Protein AF-A0A1C5WGD3-F1 (afdb_monomer_lite)

Secondary structure (DSSP, 8-state):
-----------TTSTTHHHHHHHTTSB-TTS-B-HHHHHHHHHHHHHHHHHHHHHH-S-HHHHHHHHHHHHHHHHTT-HHHHHHHHHHHHHHTT-PPPHHHHGGGG-HHHHHHHHHHHHHHHHHHHHHHHHHHHHHHHHHHHHHT--

Foldseek 3Di:
DPPPCPPPPDALQDPCLQVVCVVVVQAPPVRDGPLVSLLVVLLVVLVVLLVLLVVQDVDLVVSVVLLVVLVVCLVVLVLVVLLVSLCVSCVVSPHHDDPSSRNCVNPVNSSSSNSNSSSVNNVVVSVVVVVVVVVVVVVVVVVVVVD

Structure (mmCIF, N/CA/C/O backbone):
data_AF-A0A1C5WGD3-F1
#
_entry.id   AF-A0A1C5WGD3-F1
#
loop_
_atom_site.group_PDB
_atom_site.id
_atom_site.type_symbol
_atom_site.label_atom_id
_atom_site.label_alt_id
_atom_site.label_comp_id
_atom_site.label_asym_id
_atom_site.label_entity_id
_atom_site.label_seq_id
_atom_site.pdbx_PDB_ins_code
_atom_site.Cartn_x
_atom_site.Cartn_y
_atom_site.Cartn_z
_atom_site.occupancy
_atom_site.B_iso_or_equiv
_atom_site.auth_seq_id
_atom_site.auth_comp_id
_atom_site.auth_asym_id
_atom_site.auth_atom_id
_atom_site.pdbx_PDB_model_num
ATOM 1 N N . MET A 1 1 ? 31.459 -30.226 -11.247 1.00 39.16 1 MET A N 1
ATOM 2 C CA . MET A 1 1 ? 31.176 -29.522 -9.980 1.00 39.16 1 MET A CA 1
ATOM 3 C C . MET A 1 1 ? 29.736 -29.056 -10.015 1.00 39.16 1 MET A C 1
ATOM 5 O O . MET A 1 1 ? 29.425 -28.107 -10.725 1.00 39.16 1 MET A O 1
ATOM 9 N N . SER A 1 2 ? 28.852 -29.776 -9.332 1.00 46.22 2 SER A N 1
ATOM 10 C CA . SER A 1 2 ? 27.455 -29.382 -9.173 1.00 46.22 2 SER A CA 1
ATOM 11 C C . SER A 1 2 ? 27.434 -28.123 -8.316 1.00 46.22 2 SER A C 1
ATOM 13 O O . SER A 1 2 ? 27.786 -28.179 -7.139 1.00 46.22 2 SER A O 1
ATOM 15 N N . LYS A 1 3 ? 27.114 -26.969 -8.910 1.00 51.53 3 LYS A N 1
ATOM 16 C CA . LYS A 1 3 ? 26.824 -25.771 -8.123 1.00 51.53 3 LYS A CA 1
ATOM 17 C C . LYS A 1 3 ? 25.622 -26.135 -7.261 1.00 51.53 3 LYS A C 1
ATOM 19 O O . LYS A 1 3 ? 24.552 -26.392 -7.804 1.00 51.53 3 LYS A O 1
ATOM 24 N N . ASN A 1 4 ? 25.826 -26.221 -5.949 1.00 48.31 4 ASN A N 1
ATOM 25 C CA . ASN A 1 4 ? 24.736 -26.195 -4.988 1.00 48.31 4 ASN A CA 1
ATOM 26 C C . ASN A 1 4 ? 23.995 -24.875 -5.218 1.00 48.31 4 ASN A C 1
ATOM 28 O O . ASN A 1 4 ? 24.378 -23.836 -4.684 1.00 48.31 4 ASN A O 1
ATOM 32 N N . LEU A 1 5 ? 22.979 -24.909 -6.083 1.00 50.72 5 LEU A N 1
ATOM 33 C CA . LEU A 1 5 ? 21.924 -23.915 -6.122 1.00 50.72 5 LEU A CA 1
ATOM 34 C C . LEU A 1 5 ? 21.136 -24.112 -4.831 1.00 50.72 5 LEU A C 1
ATOM 36 O O . LEU A 1 5 ? 20.068 -24.716 -4.823 1.00 50.72 5 LEU A O 1
ATOM 40 N N . TYR A 1 6 ? 21.675 -23.609 -3.722 1.00 55.62 6 TYR A N 1
ATOM 41 C CA . TYR A 1 6 ? 20.794 -23.042 -2.721 1.00 55.62 6 TYR A CA 1
ATOM 42 C C . TYR A 1 6 ? 19.973 -22.019 -3.501 1.00 55.62 6 TYR A C 1
ATOM 44 O O . TYR A 1 6 ? 20.523 -21.021 -3.965 1.00 55.62 6 TYR A O 1
ATOM 52 N N . LEU A 1 7 ? 18.723 -22.369 -3.812 1.00 59.22 7 LEU A N 1
ATOM 53 C CA . LEU A 1 7 ? 17.757 -21.474 -4.426 1.00 59.22 7 LEU A CA 1
ATOM 54 C C . LEU A 1 7 ? 17.802 -20.189 -3.602 1.00 59.22 7 LEU A C 1
ATOM 56 O O . LEU A 1 7 ? 17.346 -20.179 -2.462 1.00 59.22 7 LEU A O 1
ATOM 60 N N . CYS A 1 8 ? 18.444 -19.150 -4.139 1.00 63.25 8 CYS A N 1
ATOM 61 C CA . CYS A 1 8 ? 18.396 -17.823 -3.555 1.00 63.25 8 CYS A CA 1
ATOM 62 C C . CYS A 1 8 ? 16.913 -17.489 -3.496 1.00 63.25 8 CYS A C 1
ATOM 64 O O . CYS A 1 8 ? 16.265 -17.461 -4.547 1.00 63.25 8 CYS A O 1
ATOM 66 N N . VAL A 1 9 ? 16.364 -17.372 -2.283 1.00 71.69 9 VAL A N 1
ATOM 67 C CA . VAL A 1 9 ? 14.973 -16.959 -2.114 1.00 71.69 9 VAL A CA 1
ATOM 68 C C . VAL A 1 9 ? 14.872 -15.613 -2.825 1.00 71.69 9 VAL A C 1
ATOM 70 O O . VAL A 1 9 ? 15.658 -14.724 -2.493 1.00 71.69 9 VAL A O 1
ATOM 73 N N . PRO A 1 10 ? 14.023 -15.494 -3.858 1.00 78.44 10 PRO A N 1
ATOM 74 C CA . PRO A 1 10 ? 13.923 -14.261 -4.615 1.00 78.44 10 PRO A CA 1
ATOM 75 C C . PRO A 1 10 ? 13.584 -13.103 -3.675 1.00 78.44 10 PRO A C 1
ATOM 77 O O . PRO A 1 10 ? 12.679 -13.227 -2.849 1.00 78.44 10 PRO A O 1
ATOM 80 N N . ASP A 1 11 ? 14.319 -12.008 -3.805 1.00 88.38 11 ASP A N 1
ATOM 81 C CA . ASP A 1 11 ? 14.235 -10.829 -2.943 1.00 88.38 11 ASP A CA 1
ATOM 82 C C . ASP A 1 11 ? 13.912 -9.602 -3.810 1.00 88.38 11 ASP A C 1
ATOM 84 O O . ASP A 1 11 ? 14.419 -9.502 -4.927 1.00 88.38 11 ASP A O 1
ATOM 88 N N . PRO A 1 12 ? 13.072 -8.658 -3.353 1.00 91.62 12 PRO A N 1
ATOM 89 C CA . PRO A 1 12 ? 12.677 -7.498 -4.143 1.00 91.62 12 PRO A CA 1
ATOM 90 C C . PRO A 1 12 ? 13.854 -6.633 -4.596 1.00 91.62 12 PRO A C 1
ATOM 92 O O . PRO A 1 12 ? 13.717 -5.913 -5.579 1.00 91.62 12 PRO A O 1
ATOM 95 N N . PHE A 1 13 ? 15.021 -6.702 -3.964 1.00 91.31 13 PHE A N 1
ATOM 96 C CA . PHE A 1 13 ? 16.200 -5.945 -4.381 1.00 91.31 13 PHE A CA 1
ATOM 97 C C . PHE A 1 13 ? 17.096 -6.718 -5.361 1.00 91.31 13 PHE A C 1
ATOM 99 O O . PHE A 1 13 ? 18.148 -6.217 -5.767 1.00 91.31 13 PHE A O 1
ATOM 106 N N . ASP A 1 14 ? 16.689 -7.919 -5.780 1.00 91.12 14 ASP A N 1
ATOM 107 C CA . ASP A 1 14 ? 17.382 -8.690 -6.800 1.00 91.12 14 ASP A CA 1
ATOM 108 C C . ASP A 1 14 ? 17.052 -8.229 -8.235 1.00 91.12 14 ASP A C 1
ATOM 110 O O . ASP A 1 14 ? 16.089 -7.514 -8.521 1.00 91.12 14 ASP A O 1
ATOM 114 N N . SER A 1 15 ? 17.877 -8.665 -9.193 1.00 88.75 15 SER A N 1
ATOM 115 C CA . SER A 1 15 ? 17.712 -8.317 -10.615 1.00 88.75 15 SER A CA 1
ATOM 116 C C . SER A 1 15 ? 16.437 -8.881 -11.268 1.00 88.75 15 SER A C 1
ATOM 118 O O . SER A 1 15 ? 16.140 -8.552 -12.415 1.00 88.75 15 SER A O 1
ATOM 120 N N . SER A 1 16 ? 15.692 -9.754 -10.583 1.00 90.38 16 SER A N 1
ATOM 121 C CA . SER A 1 16 ? 14.476 -10.384 -11.104 1.00 90.38 16 SER A CA 1
ATOM 122 C C . SER A 1 16 ? 13.220 -9.528 -10.916 1.00 90.38 16 SER A C 1
ATOM 124 O O . SER A 1 16 ? 12.227 -9.776 -11.608 1.00 90.38 16 SER A O 1
ATOM 126 N N . THR A 1 17 ? 13.258 -8.509 -10.051 1.00 94.12 17 THR A N 1
ATOM 127 C CA . THR A 1 17 ? 12.100 -7.668 -9.706 1.00 94.12 17 THR A CA 1
ATOM 128 C C . THR A 1 17 ? 11.443 -7.015 -10.910 1.00 94.12 17 THR A C 1
ATOM 130 O O . THR A 1 17 ? 10.234 -7.156 -11.083 1.00 94.12 17 THR A O 1
ATOM 133 N N . GLY A 1 18 ? 12.217 -6.381 -11.796 1.00 94.38 18 GLY A N 1
ATOM 134 C CA . GLY A 1 18 ? 11.665 -5.741 -12.996 1.00 94.38 18 GLY A CA 1
ATOM 135 C C . GLY A 1 18 ? 10.860 -6.725 -13.851 1.00 94.38 18 GLY A C 1
ATOM 136 O O . GLY A 1 18 ? 9.692 -6.490 -14.148 1.00 94.38 18 GLY A O 1
ATOM 137 N N . ALA A 1 19 ? 11.434 -7.898 -14.133 1.00 94.44 19 ALA A N 1
ATOM 138 C CA . ALA A 1 19 ? 10.769 -8.935 -14.920 1.00 94.44 19 ALA A CA 1
ATOM 139 C C . ALA A 1 19 ? 9.530 -9.521 -14.215 1.00 94.44 19 ALA A C 1
ATOM 141 O O . ALA A 1 19 ? 8.596 -9.979 -14.872 1.00 94.44 19 ALA A O 1
ATOM 142 N N . ARG A 1 20 ? 9.512 -9.557 -12.877 1.00 95.31 20 ARG A N 1
ATOM 143 C CA . ARG A 1 20 ? 8.339 -9.988 -12.100 1.00 95.31 20 ARG A CA 1
ATOM 144 C C . ARG A 1 20 ? 7.212 -8.968 -12.189 1.00 95.31 20 ARG A C 1
ATOM 146 O O . ARG A 1 20 ? 6.090 -9.362 -12.494 1.00 95.31 20 ARG A O 1
ATOM 153 N N . LEU A 1 21 ? 7.518 -7.691 -11.980 1.00 97.06 21 LEU A N 1
ATOM 154 C CA . LEU A 1 21 ? 6.537 -6.613 -12.061 1.00 97.06 21 LEU A CA 1
ATOM 155 C C . LEU A 1 21 ? 5.999 -6.434 -13.490 1.00 97.06 21 LEU A C 1
ATOM 157 O O . LEU A 1 21 ? 4.811 -6.163 -13.654 1.00 97.06 21 LEU A O 1
ATOM 161 N N . GLU A 1 22 ? 6.820 -6.669 -14.519 1.00 97.12 22 GLU A N 1
ATOM 162 C CA . GLU A 1 22 ? 6.369 -6.715 -15.919 1.00 97.12 22 GLU A CA 1
ATOM 163 C C . GLU A 1 22 ? 5.377 -7.866 -16.155 1.00 97.12 22 GLU A C 1
ATOM 165 O O . GLU A 1 22 ? 4.301 -7.654 -16.710 1.00 97.12 22 GLU A O 1
ATOM 170 N N . ARG A 1 23 ? 5.666 -9.080 -15.658 1.00 96.31 23 ARG A N 1
ATOM 171 C CA . ARG A 1 23 ? 4.733 -10.224 -15.757 1.00 96.31 23 ARG A CA 1
ATOM 172 C C . ARG A 1 23 ? 3.418 -10.004 -15.008 1.00 96.31 23 ARG A C 1
ATOM 174 O O . ARG A 1 23 ? 2.403 -10.568 -15.405 1.00 96.31 23 ARG A O 1
ATOM 181 N N . MET A 1 24 ? 3.431 -9.211 -13.938 1.00 95.94 24 MET A N 1
ATOM 182 C CA . MET A 1 24 ? 2.220 -8.787 -13.225 1.00 95.94 24 MET A CA 1
ATOM 183 C C . MET A 1 24 ? 1.461 -7.668 -13.958 1.00 95.94 24 MET A C 1
ATOM 185 O O . MET A 1 24 ? 0.354 -7.321 -13.559 1.00 95.94 24 MET A O 1
ATOM 189 N N . GLY A 1 25 ? 2.047 -7.079 -15.004 1.00 97.25 25 GLY A N 1
ATOM 190 C CA . GLY A 1 25 ? 1.494 -5.933 -15.723 1.00 97.25 25 GLY A CA 1
ATOM 191 C C . GLY A 1 25 ? 1.625 -4.600 -14.982 1.00 97.25 25 GLY A C 1
ATOM 192 O O . GLY A 1 25 ? 1.086 -3.603 -15.463 1.00 97.25 25 GLY A O 1
ATOM 193 N N . ILE A 1 26 ? 2.326 -4.573 -13.839 1.00 97.69 26 ILE A N 1
ATOM 194 C CA . ILE A 1 26 ? 2.613 -3.364 -13.047 1.00 97.69 26 ILE A CA 1
ATOM 195 C C . ILE A 1 26 ? 3.615 -2.481 -13.788 1.00 97.69 26 ILE A C 1
ATOM 197 O O . ILE A 1 26 ? 3.457 -1.262 -13.808 1.00 97.69 26 ILE A O 1
ATOM 201 N N . LEU A 1 27 ? 4.621 -3.094 -14.413 1.00 98.00 27 LEU A N 1
ATOM 202 C CA . LEU A 1 27 ? 5.524 -2.414 -15.336 1.00 98.00 27 LEU A CA 1
ATOM 203 C C . LEU A 1 27 ? 5.161 -2.749 -16.778 1.00 98.00 27 LEU A C 1
ATOM 205 O O . LEU A 1 27 ? 4.716 -3.854 -17.095 1.00 98.00 27 LEU A O 1
ATOM 209 N N . ARG A 1 28 ? 5.367 -1.775 -17.655 1.00 97.56 28 ARG A N 1
ATOM 210 C CA . ARG A 1 28 ? 5.379 -1.958 -19.103 1.00 97.56 28 ARG A CA 1
ATOM 211 C C . ARG A 1 28 ? 6.756 -2.480 -19.549 1.00 97.56 28 ARG A C 1
ATOM 213 O O . ARG A 1 28 ? 7.722 -2.346 -18.798 1.00 97.56 28 ARG A O 1
ATOM 220 N N . PRO A 1 29 ? 6.882 -3.029 -20.773 1.00 95.44 29 PRO A N 1
ATOM 221 C CA . PRO A 1 29 ? 8.167 -3.518 -21.291 1.00 95.44 29 PRO A CA 1
ATOM 222 C C . PRO A 1 29 ? 9.271 -2.452 -21.401 1.00 95.44 29 PRO A C 1
ATOM 224 O O . PRO A 1 29 ? 10.445 -2.788 -21.518 1.00 95.44 29 PRO A O 1
ATOM 227 N N . ASP A 1 30 ? 8.907 -1.167 -21.400 1.00 94.44 30 ASP A N 1
ATOM 228 C CA . ASP A 1 30 ? 9.840 -0.034 -21.374 1.00 94.44 30 ASP A CA 1
ATOM 229 C C . ASP A 1 30 ? 10.329 0.319 -19.953 1.00 94.44 30 ASP A C 1
ATOM 231 O O . ASP A 1 30 ? 11.186 1.186 -19.800 1.00 94.44 30 ASP A O 1
ATOM 235 N N . GLY A 1 31 ? 9.830 -0.374 -18.923 1.00 92.56 31 GLY A N 1
ATOM 236 C CA . GLY A 1 31 ? 10.158 -0.147 -17.517 1.00 92.56 31 GLY A CA 1
ATOM 237 C C . GLY A 1 31 ? 9.288 0.905 -16.825 1.00 92.56 31 GLY A C 1
ATOM 238 O O . GLY A 1 31 ? 9.438 1.100 -15.619 1.00 92.56 31 GLY A O 1
ATOM 239 N N . GLU A 1 32 ? 8.365 1.553 -17.541 1.00 97.50 32 GLU A N 1
ATOM 240 C CA . GLU A 1 32 ? 7.453 2.539 -16.962 1.00 97.50 32 GLU A CA 1
ATOM 241 C C . GLU A 1 32 ? 6.304 1.874 -16.200 1.00 97.50 32 GLU A C 1
ATOM 243 O O . GLU A 1 32 ? 5.842 0.777 -16.531 1.00 97.50 32 GLU A O 1
ATOM 248 N N . VAL A 1 33 ? 5.791 2.563 -15.178 1.00 98.12 33 VAL A N 1
ATOM 249 C CA . VAL A 1 33 ? 4.661 2.056 -14.392 1.00 98.12 33 VAL A CA 1
ATOM 250 C C . VAL A 1 33 ? 3.377 2.118 -15.217 1.00 98.12 33 VAL A C 1
ATOM 252 O O . VAL A 1 33 ? 3.001 3.152 -15.772 1.00 98.12 33 VAL A O 1
ATOM 255 N N . ASN A 1 34 ? 2.649 1.008 -15.261 1.00 98.25 34 ASN A N 1
ATOM 256 C CA . ASN A 1 34 ? 1.329 0.942 -15.862 1.00 98.25 34 ASN A CA 1
ATOM 257 C C . ASN A 1 34 ? 0.277 1.525 -14.905 1.00 98.25 34 ASN A C 1
ATOM 259 O O . ASN A 1 34 ? -0.270 0.819 -14.059 1.00 98.25 34 ASN A O 1
ATOM 263 N N . VAL A 1 35 ? -0.004 2.824 -15.043 1.00 97.69 35 VAL A N 1
ATOM 264 C CA . VAL A 1 35 ? -0.886 3.594 -14.142 1.00 97.69 35 VAL A CA 1
ATOM 265 C C . VAL A 1 35 ? -2.279 2.975 -13.987 1.00 97.69 35 VAL A C 1
ATOM 267 O O . VAL A 1 35 ? -2.817 2.940 -12.884 1.00 97.69 35 VAL A O 1
ATOM 270 N N . GLU A 1 36 ? -2.846 2.418 -15.053 1.00 97.75 36 GLU A N 1
ATOM 271 C CA . GLU A 1 36 ? -4.191 1.831 -15.017 1.00 97.75 36 GLU A CA 1
ATOM 272 C C . GLU A 1 36 ? -4.234 0.515 -14.241 1.00 97.75 36 GLU A C 1
ATOM 274 O O . GLU A 1 36 ? -5.164 0.283 -13.466 1.00 97.75 36 GLU A O 1
ATOM 279 N N . VAL A 1 37 ? -3.194 -0.311 -14.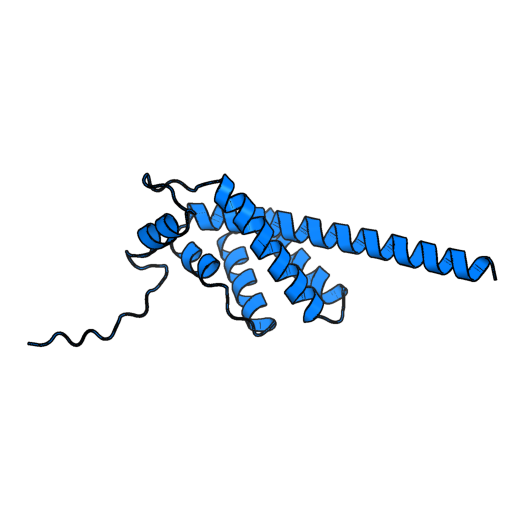376 1.00 97.88 37 VAL A N 1
ATOM 280 C CA . VAL A 1 37 ? -3.033 -1.501 -13.532 1.00 97.88 37 VAL A CA 1
ATOM 281 C C . VAL A 1 37 ? -2.760 -1.084 -12.092 1.00 97.88 37 VAL A C 1
ATOM 283 O O . VAL A 1 37 ? -3.383 -1.631 -11.189 1.00 97.88 37 VAL A O 1
ATOM 286 N N . MET A 1 38 ? -1.911 -0.076 -11.868 1.00 98.31 38 MET A N 1
ATOM 287 C CA . MET A 1 38 ? -1.626 0.445 -10.529 1.00 98.31 38 MET A CA 1
ATOM 288 C C . MET A 1 38 ? -2.890 0.964 -9.835 1.00 98.31 38 MET A C 1
ATOM 290 O O . MET A 1 38 ? -3.097 0.699 -8.655 1.00 98.31 38 MET A O 1
ATOM 294 N N . ARG A 1 39 ? -3.785 1.640 -10.563 1.00 98.31 39 ARG A N 1
ATOM 295 C CA . ARG A 1 39 ? -5.072 2.102 -10.032 1.00 98.31 39 ARG A CA 1
ATOM 296 C C . ARG A 1 39 ? -5.933 0.933 -9.559 1.00 98.31 39 ARG A C 1
ATOM 298 O O . ARG A 1 39 ? -6.423 0.962 -8.436 1.00 98.31 39 ARG A O 1
ATOM 305 N N . ALA A 1 40 ? -6.104 -0.100 -10.385 1.00 98.31 40 ALA A N 1
ATOM 306 C CA . ALA A 1 40 ? -6.856 -1.293 -9.991 1.00 98.31 40 ALA A CA 1
ATOM 307 C C . ALA A 1 40 ? -6.198 -2.010 -8.799 1.00 98.31 40 ALA A C 1
ATOM 309 O O . ALA A 1 40 ? -6.879 -2.431 -7.868 1.00 98.31 40 ALA A O 1
ATOM 310 N N . PHE A 1 41 ? -4.869 -2.090 -8.807 1.00 98.12 41 PHE A N 1
ATOM 311 C CA . PHE A 1 41 ? -4.065 -2.687 -7.750 1.00 98.12 41 PHE A CA 1
ATOM 312 C C . PHE A 1 41 ? -4.263 -1.972 -6.404 1.00 98.12 41 PHE A C 1
ATOM 314 O O . PHE A 1 41 ? -4.558 -2.620 -5.402 1.00 98.12 41 PHE A O 1
ATOM 321 N N . VAL A 1 42 ? -4.208 -0.637 -6.394 1.00 98.62 42 VAL A N 1
ATOM 322 C CA . VAL A 1 42 ? -4.516 0.208 -5.230 1.00 98.62 42 VAL A CA 1
ATOM 323 C C . VAL A 1 42 ? -5.929 -0.046 -4.706 1.00 98.62 42 VAL A C 1
ATOM 325 O O . VAL A 1 42 ? -6.110 -0.212 -3.504 1.00 98.62 42 VAL A O 1
ATOM 328 N N . GLN A 1 43 ? -6.929 -0.107 -5.589 1.00 98.50 43 GLN A N 1
ATOM 329 C CA . GLN A 1 43 ? -8.322 -0.317 -5.185 1.00 98.50 43 GLN A CA 1
ATOM 330 C C . GLN A 1 43 ? -8.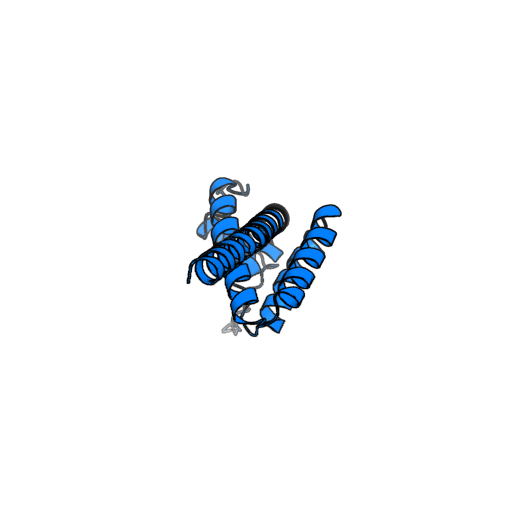519 -1.678 -4.506 1.00 98.50 43 GLN A C 1
ATOM 332 O O . GLN A 1 43 ? -9.151 -1.750 -3.454 1.00 98.50 43 GLN A O 1
ATOM 337 N N . ILE A 1 44 ? -7.947 -2.740 -5.085 1.00 98.38 44 ILE A N 1
ATOM 338 C CA . ILE A 1 44 ? -8.043 -4.105 -4.556 1.00 98.38 44 ILE A CA 1
ATOM 339 C C . ILE A 1 44 ? -7.340 -4.203 -3.201 1.00 98.38 44 ILE A C 1
ATOM 341 O O . ILE A 1 44 ? -7.953 -4.615 -2.221 1.00 98.38 44 ILE A O 1
ATOM 345 N N . PHE A 1 45 ? -6.065 -3.818 -3.128 1.00 98.44 45 PHE A N 1
ATOM 346 C CA . PHE A 1 45 ? -5.281 -4.009 -1.909 1.00 98.44 45 PHE A CA 1
ATOM 347 C C . PHE A 1 45 ? -5.637 -3.018 -0.802 1.00 98.44 45 PHE A C 1
ATOM 349 O O . PHE A 1 45 ? -5.613 -3.404 0.360 1.00 98.44 45 PHE A O 1
ATOM 356 N N . GLY A 1 46 ? -6.017 -1.783 -1.140 1.00 98.31 46 GLY A N 1
ATOM 357 C CA . GLY A 1 46 ? -6.535 -0.822 -0.164 1.00 98.31 46 GLY A CA 1
ATOM 358 C C . GLY A 1 46 ? -7.853 -1.284 0.458 1.00 98.31 46 GLY A C 1
ATOM 359 O O . GLY A 1 46 ? -8.013 -1.191 1.669 1.00 98.31 46 GLY A O 1
ATOM 360 N N . GLY A 1 47 ? -8.764 -1.843 -0.351 1.00 97.94 47 GLY A N 1
ATOM 361 C CA . GLY A 1 47 ? -10.019 -2.425 0.136 1.00 97.94 47 GLY A CA 1
ATOM 362 C C . GLY A 1 47 ? -9.795 -3.631 1.045 1.00 97.94 47 GLY A C 1
ATOM 363 O O . GLY A 1 47 ? -10.241 -3.620 2.184 1.00 97.94 47 GLY A O 1
ATOM 364 N N . LEU A 1 48 ? -9.030 -4.622 0.573 1.00 98.19 48 LEU A N 1
ATOM 365 C CA . LEU A 1 48 ? -8.717 -5.818 1.365 1.00 98.19 48 LEU A CA 1
ATOM 366 C C . LEU A 1 48 ? -8.029 -5.470 2.688 1.00 98.19 48 LEU A C 1
ATOM 368 O O . LEU A 1 48 ? -8.365 -6.030 3.721 1.00 98.19 48 LEU A O 1
ATOM 372 N N . PHE A 1 49 ? -7.076 -4.537 2.665 1.00 98.44 49 PHE A N 1
ATOM 373 C CA . PHE A 1 49 ? 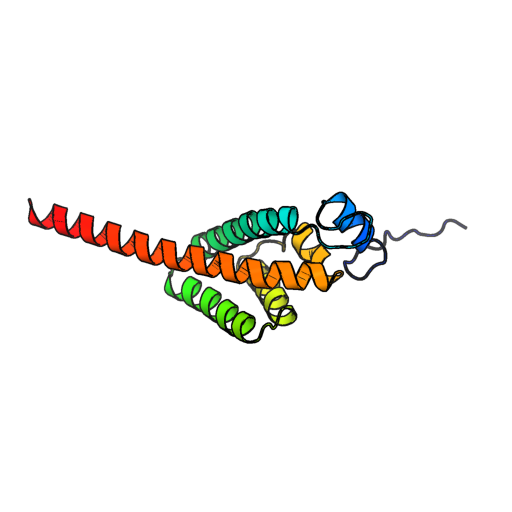-6.395 -4.105 3.878 1.00 98.44 49 PHE A CA 1
ATOM 374 C C . PHE A 1 49 ? -7.342 -3.413 4.861 1.00 98.44 49 PHE A C 1
ATOM 376 O O . PHE A 1 49 ? -7.259 -3.661 6.059 1.00 98.44 49 PHE A O 1
ATOM 383 N N . PHE A 1 50 ? -8.240 -2.557 4.373 1.00 97.69 50 PHE A N 1
ATOM 384 C CA . PHE A 1 50 ? -9.227 -1.899 5.224 1.00 97.69 50 PHE A CA 1
ATOM 385 C C . PHE A 1 50 ? -10.179 -2.907 5.876 1.00 97.69 50 PHE A C 1
ATOM 387 O O . PHE A 1 50 ? -10.360 -2.861 7.090 1.00 97.69 50 PHE A O 1
ATOM 394 N N . ASP A 1 51 ? -10.717 -3.846 5.095 1.00 96.69 51 ASP A N 1
ATOM 395 C CA . ASP A 1 51 ? -11.574 -4.914 5.616 1.00 96.69 51 ASP A CA 1
ATOM 396 C C . ASP A 1 51 ? -10.821 -5.748 6.666 1.00 96.69 51 ASP A C 1
ATOM 398 O O . ASP A 1 51 ? -11.344 -6.003 7.748 1.00 96.69 51 ASP A O 1
ATOM 402 N N . ASP A 1 52 ? -9.550 -6.080 6.410 1.00 97.38 52 ASP A N 1
ATOM 403 C CA . ASP A 1 52 ? -8.704 -6.810 7.356 1.00 97.38 52 ASP A CA 1
ATOM 404 C C . ASP A 1 52 ? -8.480 -6.047 8.675 1.00 97.38 52 ASP A C 1
ATOM 406 O O . ASP A 1 52 ? -8.444 -6.667 9.741 1.00 97.38 52 ASP A O 1
ATOM 410 N N . LEU A 1 53 ? -8.331 -4.716 8.624 1.00 96.94 53 LEU A N 1
ATOM 411 C CA . LEU A 1 53 ? -8.247 -3.878 9.823 1.00 96.94 53 LEU A CA 1
ATOM 412 C C . LEU A 1 53 ? -9.566 -3.896 10.600 1.00 96.94 53 LEU A C 1
ATOM 414 O O . LEU A 1 53 ? -9.538 -4.045 11.819 1.00 96.94 53 LEU A O 1
ATOM 418 N N . CYS A 1 54 ? -10.702 -3.756 9.917 1.00 94.81 54 CYS A N 1
ATOM 419 C CA . CYS A 1 54 ? -12.022 -3.785 10.547 1.00 94.81 54 CYS A CA 1
ATOM 420 C C . CYS A 1 54 ? -12.358 -5.155 11.155 1.00 94.81 54 CYS A C 1
ATOM 422 O O . CYS A 1 54 ? -12.954 -5.214 12.226 1.00 94.81 54 CYS A O 1
ATOM 424 N N . ASP A 1 55 ? -11.956 -6.248 10.507 1.00 95.06 55 ASP A N 1
ATOM 425 C CA . ASP A 1 55 ? -12.148 -7.605 11.023 1.00 95.06 55 ASP A CA 1
ATOM 426 C C . ASP A 1 55 ? -11.271 -7.880 12.255 1.00 95.06 55 ASP A C 1
ATOM 428 O O . ASP A 1 55 ? -11.662 -8.628 13.156 1.00 95.06 55 ASP A O 1
ATOM 432 N N . PHE A 1 56 ? -10.065 -7.307 12.293 1.00 96.62 56 PHE A N 1
ATOM 433 C CA . PHE A 1 56 ? -9.117 -7.513 13.385 1.00 96.62 56 PHE A CA 1
ATOM 434 C C . PHE A 1 56 ? -9.414 -6.629 14.603 1.00 96.62 56 PHE A C 1
ATOM 436 O O . PHE A 1 56 ? -9.419 -7.115 15.737 1.00 96.62 56 PHE A O 1
ATOM 443 N N . TYR A 1 57 ? -9.648 -5.335 14.382 1.00 94.25 57 TYR A N 1
ATOM 444 C CA . TYR A 1 57 ? -9.905 -4.367 15.440 1.00 94.25 57 TYR A CA 1
ATOM 445 C C . TYR A 1 57 ? -11.399 -4.283 15.738 1.00 94.25 57 TYR A C 1
ATOM 447 O O . TYR A 1 57 ? -12.192 -3.818 14.928 1.00 94.25 57 TYR A O 1
ATOM 455 N N . SER A 1 58 ? -11.791 -4.679 16.950 1.00 83.00 58 SER A N 1
ATOM 456 C CA . SER A 1 58 ? -13.179 -4.526 17.407 1.00 83.00 58 SER A CA 1
ATOM 457 C C . SER A 1 58 ? -13.545 -3.075 17.758 1.00 83.00 58 SER A C 1
ATOM 459 O O . SER A 1 58 ? -14.726 -2.772 17.922 1.00 83.00 58 SER A O 1
ATOM 461 N N . ASP A 1 59 ? -12.552 -2.189 17.899 1.00 89.69 59 ASP A N 1
ATOM 462 C CA . ASP A 1 59 ? -12.730 -0.765 18.186 1.00 89.69 59 ASP A CA 1
ATOM 463 C C . ASP A 1 59 ? -12.434 0.093 16.947 1.00 89.69 59 ASP A C 1
ATOM 465 O O . ASP A 1 59 ? -11.316 0.134 16.428 1.00 89.69 59 ASP A O 1
ATOM 469 N N . GLN A 1 60 ? -13.439 0.858 16.518 1.00 87.69 60 GLN A N 1
ATOM 470 C CA . GLN A 1 60 ? -13.320 1.822 15.427 1.00 87.69 60 GLN A CA 1
ATOM 471 C C . GLN A 1 60 ? -12.274 2.914 15.714 1.00 87.69 60 GLN A C 1
ATOM 473 O O . GLN A 1 60 ? -11.705 3.494 14.783 1.00 87.69 60 GLN A O 1
ATOM 478 N N . GLY A 1 61 ? -12.007 3.207 16.991 1.00 92.38 61 GLY A N 1
ATOM 479 C CA . GLY A 1 61 ? -10.944 4.112 17.414 1.00 92.38 61 GLY A CA 1
ATOM 480 C C . GLY A 1 61 ? -9.555 3.625 17.001 1.00 92.38 61 GLY A C 1
ATOM 481 O O . GLY A 1 61 ? -8.740 4.434 16.556 1.00 92.38 61 GLY A O 1
ATOM 482 N N . GLU A 1 62 ? -9.301 2.315 17.060 1.00 95.00 62 GLU A N 1
ATOM 483 C CA . GLU A 1 62 ? -8.022 1.728 16.641 1.00 95.00 62 GLU A CA 1
ATOM 484 C C . GLU A 1 62 ? -7.850 1.789 15.121 1.00 95.00 62 GLU A C 1
ATOM 486 O O . GLU A 1 62 ? -6.811 2.247 14.643 1.00 95.00 62 GLU A O 1
ATOM 491 N N . VAL A 1 63 ? -8.896 1.449 14.357 1.00 95.50 63 VAL A N 1
ATOM 492 C CA . VAL A 1 63 ? -8.890 1.598 12.890 1.00 95.50 63 VAL A CA 1
ATOM 493 C C . VAL A 1 63 ? -8.613 3.055 12.506 1.00 95.50 63 VAL A C 1
ATOM 495 O O . VAL A 1 63 ? -7.747 3.328 11.676 1.00 95.50 63 VAL A O 1
ATOM 498 N N . SER A 1 64 ? -9.276 4.005 13.172 1.00 95.19 64 SER A N 1
ATOM 499 C CA . SER A 1 64 ? -9.089 5.443 12.931 1.00 95.19 64 SER A CA 1
ATOM 500 C C . SER A 1 64 ? -7.676 5.926 13.281 1.00 95.19 64 SER A C 1
ATOM 502 O O . SER A 1 64 ? -7.131 6.803 12.612 1.00 95.19 64 SER A O 1
ATOM 504 N N . ALA A 1 65 ? -7.053 5.364 14.320 1.00 96.94 65 ALA A N 1
ATOM 505 C CA . ALA A 1 65 ? -5.675 5.688 14.681 1.00 96.94 65 ALA A CA 1
ATOM 506 C C . ALA A 1 65 ? -4.681 5.197 13.614 1.00 96.94 65 ALA A C 1
ATOM 508 O O . ALA A 1 65 ? -3.753 5.925 13.252 1.00 96.94 65 ALA A O 1
ATOM 509 N N . VAL A 1 66 ? -4.900 3.996 13.067 1.00 97.56 66 VAL A N 1
ATOM 510 C CA . VAL A 1 66 ? -4.087 3.452 11.969 1.00 97.56 66 VAL A CA 1
ATOM 511 C C . VAL A 1 66 ? -4.232 4.310 10.709 1.00 97.56 66 VAL A C 1
ATOM 513 O O . VAL A 1 66 ? -3.222 4.701 10.118 1.00 97.56 66 VAL A O 1
ATOM 516 N N . THR A 1 67 ? -5.458 4.669 10.310 1.00 97.25 67 THR A N 1
ATOM 517 C CA . THR A 1 67 ? -5.682 5.513 9.121 1.00 97.25 67 THR A CA 1
ATOM 518 C C . THR A 1 67 ? -5.110 6.923 9.292 1.00 97.25 67 THR A C 1
ATOM 520 O O . THR A 1 67 ? -4.516 7.461 8.353 1.00 97.25 67 THR A O 1
ATOM 523 N N . ALA A 1 68 ? -5.177 7.501 10.495 1.00 97.88 68 ALA A N 1
ATOM 524 C CA . ALA A 1 68 ? -4.546 8.784 10.803 1.00 97.88 68 ALA A CA 1
ATOM 525 C C . ALA A 1 68 ? -3.012 8.735 10.670 1.00 97.88 68 ALA A C 1
ATOM 527 O O . ALA A 1 68 ? -2.419 9.649 10.092 1.00 97.88 68 ALA A O 1
ATOM 528 N N . ALA A 1 69 ? -2.368 7.658 11.134 1.00 98.50 69 ALA A N 1
ATOM 529 C CA . ALA A 1 69 ? -0.924 7.474 10.980 1.00 98.50 69 ALA A CA 1
ATOM 530 C C . ALA A 1 69 ? -0.511 7.406 9.497 1.00 98.50 69 ALA A C 1
ATOM 532 O O . ALA A 1 69 ? 0.464 8.041 9.088 1.00 98.50 69 ALA A O 1
ATOM 533 N N . PHE A 1 70 ? -1.291 6.709 8.664 1.00 98.62 70 PHE A N 1
ATOM 534 C CA . PHE A 1 70 ? -1.096 6.718 7.213 1.00 98.62 70 PHE A CA 1
ATOM 535 C C . PHE A 1 70 ? -1.254 8.117 6.609 1.00 98.62 70 PHE A C 1
ATOM 537 O O . PHE A 1 70 ? -0.412 8.539 5.811 1.00 98.62 70 PHE A O 1
ATOM 544 N N . SER A 1 71 ? -2.291 8.856 7.016 1.00 98.25 71 SER A N 1
ATOM 545 C CA . SER A 1 71 ? -2.532 10.224 6.548 1.00 98.25 71 SER A CA 1
ATOM 546 C C . SER A 1 71 ? -1.359 11.158 6.855 1.00 98.25 71 SER A C 1
ATOM 548 O O . SER A 1 71 ? -0.994 11.979 6.012 1.00 98.25 71 SER A O 1
ATOM 550 N N . GLU A 1 72 ? -0.756 11.050 8.041 1.00 98.44 72 GLU A N 1
ATOM 551 C CA . GLU A 1 72 ? 0.382 11.886 8.432 1.00 98.44 72 GLU A CA 1
ATOM 552 C C . GLU A 1 72 ? 1.612 11.631 7.548 1.00 98.44 72 GLU A C 1
ATOM 554 O O . GLU A 1 72 ? 2.274 12.574 7.101 1.00 98.44 72 GLU A O 1
ATOM 559 N N . LEU A 1 73 ? 1.904 10.362 7.251 1.00 98.56 73 LEU A N 1
ATOM 560 C CA . LEU A 1 73 ? 3.013 9.988 6.374 1.00 98.56 73 LEU A CA 1
ATOM 561 C C . LEU A 1 73 ? 2.762 10.422 4.922 1.00 98.56 73 LEU A C 1
ATOM 563 O O . LEU A 1 73 ? 3.672 10.935 4.262 1.00 98.56 73 LEU A O 1
ATOM 567 N N . ALA A 1 74 ? 1.524 10.292 4.438 1.00 98.00 74 ALA A N 1
ATOM 568 C CA . ALA A 1 74 ? 1.133 10.744 3.104 1.00 98.00 74 ALA A CA 1
ATOM 569 C C . ALA A 1 74 ? 1.232 12.266 2.944 1.00 98.00 74 ALA A C 1
ATOM 571 O O . ALA A 1 74 ? 1.732 12.735 1.919 1.00 98.00 74 ALA A O 1
ATOM 572 N N . ALA A 1 75 ? 0.877 13.047 3.971 1.00 98.00 75 ALA A N 1
ATOM 573 C CA . ALA A 1 75 ? 1.049 14.503 3.963 1.00 98.00 75 ALA A CA 1
ATOM 574 C C . ALA A 1 75 ? 2.519 14.924 3.764 1.00 98.00 75 ALA A C 1
ATOM 576 O O . ALA A 1 75 ? 2.803 15.960 3.160 1.00 98.00 75 ALA A O 1
ATOM 577 N N . ARG A 1 76 ? 3.464 14.095 4.223 1.00 97.75 76 ARG A N 1
ATOM 578 C CA . ARG A 1 76 ? 4.915 14.279 4.042 1.00 97.75 76 ARG A CA 1
ATOM 579 C C . ARG A 1 76 ? 5.456 13.617 2.769 1.00 97.75 76 ARG A C 1
ATOM 581 O O . ARG A 1 76 ? 6.639 13.760 2.475 1.00 97.75 76 ARG A O 1
ATOM 588 N N . LYS A 1 77 ? 4.604 12.908 2.018 1.00 96.69 77 LYS A N 1
ATOM 589 C CA . LYS A 1 77 ? 4.955 12.057 0.866 1.00 96.69 77 LYS A CA 1
ATOM 590 C C . LYS A 1 77 ? 6.019 11.004 1.198 1.00 96.69 77 LYS A C 1
ATOM 592 O O . LYS A 1 77 ? 6.827 10.633 0.346 1.00 96.69 77 LYS A O 1
ATOM 597 N N . ASP A 1 78 ? 6.015 10.514 2.434 1.00 97.94 78 ASP A N 1
ATOM 598 C CA . ASP A 1 78 ? 7.016 9.582 2.947 1.00 97.94 78 ASP A CA 1
ATOM 599 C C . ASP A 1 78 ? 6.677 8.134 2.560 1.00 97.94 78 ASP A C 1
ATOM 601 O O . ASP A 1 78 ? 6.225 7.322 3.367 1.00 97.94 78 ASP A O 1
ATOM 605 N N . CYS A 1 79 ? 6.852 7.818 1.275 1.00 98.06 79 CYS A N 1
ATOM 606 C CA . CYS A 1 79 ? 6.443 6.534 0.700 1.00 98.06 79 CYS A CA 1
ATOM 607 C C . CYS A 1 79 ? 7.165 5.337 1.335 1.00 98.06 79 CYS A C 1
ATOM 609 O O . CYS A 1 79 ? 6.593 4.250 1.408 1.00 98.06 79 CYS A O 1
ATOM 611 N N . GLN A 1 80 ? 8.396 5.536 1.816 1.00 97.12 80 GLN A N 1
ATOM 612 C CA . GLN A 1 80 ? 9.149 4.495 2.504 1.00 97.12 80 GLN A CA 1
ATOM 613 C C . GLN A 1 80 ? 8.508 4.166 3.853 1.00 97.12 80 GLN A C 1
ATOM 615 O O . GLN A 1 80 ? 8.246 2.995 4.127 1.00 97.12 80 GLN A O 1
ATOM 620 N N . ASN A 1 81 ? 8.206 5.174 4.676 1.00 98.38 81 ASN A N 1
ATOM 621 C CA . ASN A 1 81 ? 7.546 4.926 5.954 1.00 98.38 81 ASN A CA 1
ATOM 622 C C . ASN A 1 81 ? 6.096 4.461 5.782 1.00 98.38 81 ASN A C 1
ATOM 624 O O . ASN A 1 81 ? 5.644 3.649 6.584 1.00 98.38 81 ASN A O 1
ATOM 628 N N . ILE A 1 82 ? 5.388 4.877 4.721 1.00 98.81 82 ILE A N 1
ATOM 629 C CA . ILE A 1 82 ? 4.076 4.298 4.378 1.00 98.81 82 ILE A CA 1
ATOM 630 C C . ILE A 1 82 ? 4.217 2.795 4.138 1.00 98.81 82 ILE A C 1
ATOM 632 O O . ILE A 1 82 ? 3.500 2.013 4.751 1.00 98.81 82 ILE A O 1
ATOM 636 N N . TYR A 1 83 ? 5.163 2.370 3.300 1.00 98.62 83 TYR A N 1
ATOM 637 C CA . TYR A 1 83 ? 5.379 0.952 3.012 1.00 98.62 83 TYR A CA 1
ATOM 638 C C . TYR A 1 83 ? 5.751 0.137 4.260 1.00 98.62 83 TYR A C 1
ATOM 640 O O . TYR A 1 83 ? 5.255 -0.976 4.462 1.00 98.62 83 TYR A O 1
ATOM 648 N N . LEU A 1 84 ? 6.599 0.698 5.125 1.00 98.44 84 LEU A N 1
ATOM 649 C CA . LEU A 1 84 ? 6.943 0.073 6.401 1.00 98.44 84 LEU A CA 1
ATOM 650 C C . LEU A 1 84 ? 5.726 -0.030 7.322 1.00 98.44 84 LEU A C 1
ATOM 652 O O . LEU A 1 84 ? 5.546 -1.066 7.957 1.00 98.44 84 LEU A O 1
ATOM 656 N N . LEU A 1 85 ? 4.867 0.992 7.360 1.00 98.69 85 LEU A N 1
ATOM 657 C CA . LEU A 1 85 ? 3.633 0.948 8.135 1.00 98.69 85 LEU A CA 1
ATOM 658 C C . LEU A 1 85 ? 2.660 -0.098 7.577 1.00 98.69 85 LEU A C 1
ATOM 660 O O . LEU A 1 85 ? 2.128 -0.870 8.365 1.00 98.69 85 LEU A O 1
ATOM 664 N N . ILE A 1 86 ? 2.492 -0.211 6.252 1.00 98.62 86 ILE A N 1
ATOM 665 C CA . ILE A 1 86 ? 1.719 -1.304 5.626 1.00 98.62 86 ILE A CA 1
ATOM 666 C C . ILE A 1 86 ? 2.250 -2.658 6.110 1.00 98.62 86 ILE A C 1
ATOM 668 O O . ILE A 1 86 ? 1.488 -3.486 6.603 1.00 98.62 86 ILE A O 1
ATOM 672 N N . SER A 1 87 ? 3.566 -2.860 6.025 1.00 98.25 87 SER A N 1
ATOM 673 C CA . SER A 1 87 ? 4.221 -4.107 6.436 1.00 98.25 87 SER A CA 1
ATOM 674 C C . SER A 1 87 ? 4.001 -4.418 7.922 1.00 98.25 87 SER A C 1
ATOM 676 O O . SER A 1 87 ? 3.690 -5.552 8.276 1.00 98.25 87 SER A O 1
ATOM 678 N N . LEU A 1 88 ? 4.111 -3.405 8.787 1.00 98.56 88 LEU A N 1
ATOM 679 C CA . LEU A 1 88 ? 3.886 -3.526 10.228 1.00 98.56 88 LEU A CA 1
ATOM 680 C C . LEU A 1 88 ? 2.423 -3.842 10.564 1.00 98.56 88 LEU A C 1
ATOM 682 O O . LEU A 1 88 ? 2.159 -4.630 11.470 1.00 98.56 88 LEU A O 1
ATOM 686 N N . GLN A 1 89 ? 1.469 -3.239 9.854 1.00 98.31 89 GLN A N 1
ATOM 687 C CA . GLN A 1 89 ? 0.050 -3.516 10.067 1.00 98.31 89 GLN A CA 1
ATOM 688 C C . GLN A 1 89 ? -0.304 -4.941 9.637 1.00 98.31 89 GLN A C 1
ATOM 690 O O . GLN A 1 89 ? -0.978 -5.635 10.391 1.00 98.31 89 GLN A O 1
ATOM 695 N N . TYR A 1 90 ? 0.225 -5.423 8.505 1.00 98.38 90 TYR A N 1
ATOM 696 C CA . TYR A 1 90 ? 0.075 -6.828 8.107 1.00 98.38 90 TYR A CA 1
ATOM 697 C C . TYR A 1 90 ? 0.630 -7.799 9.167 1.00 98.38 90 TYR A C 1
ATOM 699 O O . TYR A 1 90 ? -0.051 -8.758 9.536 1.00 98.38 90 TYR A O 1
ATOM 707 N N . ASP A 1 91 ? 1.808 -7.516 9.731 1.00 98.06 91 ASP A N 1
ATOM 708 C CA . ASP A 1 91 ? 2.365 -8.305 10.840 1.00 98.06 91 ASP A CA 1
ATOM 709 C C . ASP A 1 91 ? 1.462 -8.269 12.089 1.00 98.06 91 ASP A C 1
ATOM 711 O O . ASP A 1 91 ? 1.128 -9.311 12.658 1.00 98.06 91 ASP A O 1
ATOM 715 N N . THR A 1 92 ? 0.974 -7.080 12.458 1.00 97.69 92 THR A N 1
ATOM 716 C CA . THR A 1 92 ? 0.090 -6.866 13.618 1.00 97.69 92 THR A CA 1
ATOM 717 C C . THR A 1 92 ? -1.204 -7.673 13.511 1.00 97.69 92 THR A C 1
ATOM 719 O O . THR A 1 92 ? -1.581 -8.374 14.455 1.00 97.69 92 THR A O 1
ATOM 722 N N . ILE A 1 93 ? -1.847 -7.644 12.340 1.00 96.88 93 ILE A N 1
ATOM 723 C CA . ILE A 1 93 ? -3.078 -8.398 12.062 1.00 96.88 93 ILE A CA 1
ATOM 724 C C . ILE A 1 93 ? -2.811 -9.874 11.710 1.00 96.88 93 ILE A C 1
ATOM 726 O O . ILE A 1 93 ? -3.733 -10.617 11.375 1.00 96.88 93 ILE A O 1
ATOM 730 N N . ARG A 1 94 ? -1.551 -10.325 11.823 1.00 96.75 94 ARG A N 1
ATOM 731 C CA . ARG A 1 94 ? -1.081 -11.704 11.595 1.00 96.75 94 ARG A CA 1
ATOM 732 C C . ARG A 1 94 ? -1.389 -12.234 10.196 1.00 96.75 94 ARG A C 1
ATOM 734 O O . ARG A 1 94 ? -1.670 -13.424 10.023 1.00 96.75 94 ARG A O 1
ATOM 741 N N . LYS A 1 95 ? -1.317 -11.361 9.193 1.00 96.44 95 LYS A N 1
ATOM 742 C CA . LYS A 1 95 ? -1.457 -11.711 7.778 1.00 96.44 95 LYS A CA 1
ATOM 743 C C . LYS A 1 95 ? -0.129 -11.474 7.058 1.00 96.44 95 LYS A C 1
ATOM 745 O O . LYS A 1 95 ? 0.564 -10.505 7.351 1.00 96.44 95 LYS A O 1
ATOM 750 N N . PRO A 1 96 ? 0.270 -12.349 6.122 1.00 96.38 96 PRO A N 1
ATOM 751 C CA . PRO A 1 96 ? 1.470 -12.094 5.340 1.00 96.38 96 PRO A CA 1
ATOM 752 C C . PRO A 1 96 ? 1.264 -10.848 4.475 1.00 96.38 96 PRO A C 1
ATOM 754 O O . PRO A 1 96 ? 0.185 -10.659 3.910 1.00 96.38 96 PRO A O 1
ATOM 757 N N . LEU A 1 97 ? 2.311 -10.032 4.329 1.00 97.00 97 LEU A N 1
ATOM 758 C CA . LEU A 1 97 ? 2.319 -8.972 3.325 1.00 97.00 97 LEU A CA 1
ATOM 759 C C . LEU A 1 97 ? 2.069 -9.611 1.947 1.00 97.00 97 LEU A C 1
ATOM 761 O O . LEU A 1 97 ? 2.793 -10.543 1.587 1.00 97.00 97 LEU A O 1
ATOM 765 N N . PRO A 1 98 ? 1.078 -9.146 1.167 1.00 97.00 98 PRO A N 1
ATOM 766 C CA . PRO A 1 98 ? 0.803 -9.726 -0.136 1.00 97.00 98 PRO A CA 1
ATOM 767 C C . PRO A 1 98 ? 2.029 -9.693 -1.049 1.00 97.00 98 PRO A C 1
ATOM 769 O O . PRO A 1 98 ? 2.619 -8.632 -1.257 1.00 97.00 98 PRO A O 1
ATOM 772 N N . ASP A 1 99 ? 2.365 -10.838 -1.651 1.00 94.69 99 ASP A N 1
ATOM 773 C CA . ASP A 1 99 ? 3.518 -10.978 -2.548 1.00 94.69 99 ASP A CA 1
ATOM 774 C C . ASP A 1 99 ? 3.620 -9.845 -3.585 1.00 94.69 99 ASP A C 1
ATOM 776 O O . ASP A 1 99 ? 4.704 -9.282 -3.738 1.00 94.69 99 ASP A O 1
ATOM 780 N N . PRO A 1 100 ? 2.539 -9.439 -4.287 1.00 95.75 100 PRO A N 1
ATOM 781 C CA . PRO A 1 100 ? 2.639 -8.350 -5.253 1.00 95.75 100 PRO A CA 1
ATOM 782 C C . PRO A 1 100 ? 3.053 -7.004 -4.636 1.00 95.75 100 PRO A C 1
ATOM 784 O O . PRO A 1 100 ? 3.765 -6.247 -5.288 1.00 95.75 100 PRO A O 1
ATOM 787 N N . ILE A 1 101 ? 2.647 -6.715 -3.392 1.00 97.69 101 ILE A N 1
ATOM 788 C CA . ILE A 1 101 ? 3.058 -5.507 -2.658 1.00 97.69 101 ILE A CA 1
ATOM 789 C C . ILE A 1 101 ? 4.524 -5.627 -2.236 1.00 97.69 101 ILE A C 1
ATOM 791 O O . ILE A 1 101 ? 5.278 -4.669 -2.389 1.00 97.69 101 ILE A O 1
ATOM 795 N N . TRP A 1 102 ? 4.947 -6.805 -1.767 1.00 96.50 102 TRP A N 1
ATOM 796 C CA . TRP A 1 102 ? 6.337 -7.072 -1.385 1.00 96.50 102 TRP A CA 1
ATOM 797 C C . TRP A 1 102 ? 7.327 -6.757 -2.519 1.00 96.50 102 TRP A C 1
ATOM 799 O O . TRP A 1 102 ? 8.353 -6.111 -2.302 1.00 96.50 102 TRP A O 1
ATOM 809 N N . TRP A 1 103 ? 6.986 -7.128 -3.758 1.00 97.00 103 TRP A N 1
ATOM 810 C CA . TRP A 1 103 ? 7.822 -6.854 -4.935 1.00 97.00 103 TRP A CA 1
ATOM 811 C C . TRP A 1 103 ? 7.992 -5.363 -5.258 1.00 97.00 103 TRP A C 1
ATOM 813 O O . TRP A 1 103 ? 8.963 -4.997 -5.924 1.00 97.00 103 TRP A O 1
ATOM 823 N N . LEU A 1 104 ? 7.102 -4.486 -4.779 1.00 97.56 104 LEU A N 1
ATOM 824 C CA . LEU A 1 104 ? 7.214 -3.045 -5.018 1.00 97.56 104 LEU A CA 1
ATOM 825 C C . LEU A 1 104 ? 8.424 -2.424 -4.318 1.00 97.56 104 LEU A C 1
ATOM 827 O O . LEU A 1 104 ? 8.942 -1.425 -4.811 1.00 97.56 104 LEU A O 1
ATOM 831 N N . ALA A 1 105 ? 8.928 -3.020 -3.230 1.00 96.62 105 ALA A N 1
ATOM 832 C CA . ALA A 1 105 ? 10.095 -2.504 -2.508 1.00 96.62 105 ALA A CA 1
ATOM 833 C C . ALA A 1 105 ? 11.333 -2.323 -3.406 1.00 96.62 105 ALA A C 1
ATOM 835 O O . ALA A 1 105 ? 12.141 -1.424 -3.177 1.00 96.62 105 ALA A O 1
ATOM 836 N N . GLY A 1 106 ? 11.455 -3.129 -4.464 1.00 95.75 106 GLY A N 1
ATOM 837 C CA . GLY A 1 106 ? 12.536 -3.035 -5.444 1.00 95.75 106 GLY A CA 1
ATOM 838 C C . GLY A 1 106 ? 12.316 -2.053 -6.592 1.00 95.75 106 GLY A C 1
ATOM 839 O O . GLY A 1 106 ? 13.181 -1.921 -7.454 1.00 95.75 106 GLY A O 1
ATOM 840 N N . CYS A 1 107 ? 11.164 -1.382 -6.654 1.00 96.69 107 CYS A N 1
ATOM 841 C CA . CYS A 1 107 ? 10.802 -0.476 -7.740 1.00 96.69 107 CYS A CA 1
ATOM 842 C C . CYS A 1 107 ? 10.244 0.837 -7.179 1.00 96.69 107 CYS A C 1
ATOM 844 O O . CYS A 1 107 ? 9.036 1.004 -7.019 1.00 96.69 107 CYS A O 1
ATOM 846 N N . ALA A 1 108 ? 11.132 1.799 -6.910 1.00 96.12 108 ALA A N 1
ATOM 847 C CA . ALA A 1 108 ? 10.769 3.074 -6.284 1.00 96.12 108 ALA A CA 1
ATOM 848 C C . ALA A 1 108 ? 9.630 3.848 -6.994 1.00 96.12 108 ALA A C 1
ATOM 850 O O . ALA A 1 108 ? 8.764 4.375 -6.287 1.00 96.12 108 ALA A O 1
ATOM 851 N N . PRO A 1 109 ? 9.553 3.909 -8.344 1.00 97.38 109 PRO A N 1
ATOM 852 C CA . PRO A 1 109 ? 8.433 4.566 -9.021 1.00 97.38 109 PRO A CA 1
ATOM 853 C C . PRO A 1 109 ? 7.088 3.877 -8.759 1.00 97.38 109 PRO A C 1
ATOM 855 O O . PRO A 1 109 ? 6.108 4.542 -8.422 1.00 97.38 109 PRO A O 1
ATOM 858 N N . ALA A 1 110 ? 7.045 2.544 -8.858 1.00 98.06 110 ALA A N 1
ATOM 859 C CA . ALA A 1 110 ? 5.829 1.772 -8.614 1.00 98.06 110 ALA A CA 1
ATOM 860 C C . ALA A 1 110 ? 5.415 1.839 -7.138 1.00 98.06 110 ALA A C 1
ATOM 862 O O . ALA A 1 110 ? 4.239 2.034 -6.842 1.00 98.06 110 ALA A O 1
ATOM 863 N N . LEU A 1 111 ? 6.387 1.758 -6.222 1.00 98.38 111 LEU A N 1
ATOM 864 C CA . LEU A 1 111 ? 6.165 1.883 -4.785 1.00 98.38 111 LEU A CA 1
ATOM 865 C C . LEU A 1 111 ? 5.553 3.233 -4.420 1.00 98.38 111 LEU A C 1
ATOM 867 O O . LEU A 1 111 ? 4.593 3.285 -3.663 1.00 98.38 111 LEU A O 1
ATOM 871 N N . SER A 1 112 ? 6.086 4.324 -4.972 1.00 98.19 112 SER A N 1
ATOM 872 C CA . SER A 1 112 ? 5.611 5.672 -4.650 1.00 98.19 112 SER A CA 1
ATOM 873 C C . SER A 1 112 ? 4.170 5.887 -5.115 1.00 98.19 112 SER A C 1
ATOM 875 O O . SER A 1 112 ? 3.350 6.409 -4.362 1.00 98.19 112 SER A O 1
ATOM 877 N N . LEU A 1 113 ? 3.844 5.440 -6.336 1.00 98.31 113 LEU A N 1
ATOM 878 C CA . LEU A 1 113 ? 2.479 5.505 -6.865 1.00 98.31 113 LEU A CA 1
ATOM 879 C C . LEU A 1 113 ? 1.513 4.642 -6.052 1.00 98.31 113 LEU A C 1
ATOM 881 O O . 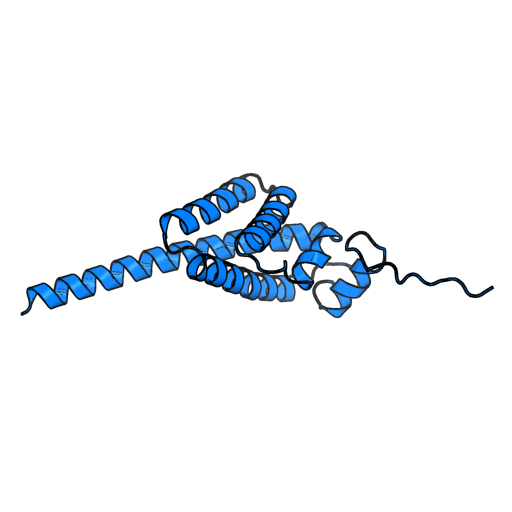LEU A 1 113 ? 0.414 5.095 -5.736 1.00 98.31 113 LEU A O 1
ATOM 885 N N . PHE A 1 114 ? 1.934 3.432 -5.683 1.00 98.69 114 PHE A N 1
ATOM 886 C CA . PHE A 1 114 ? 1.142 2.556 -4.833 1.00 98.6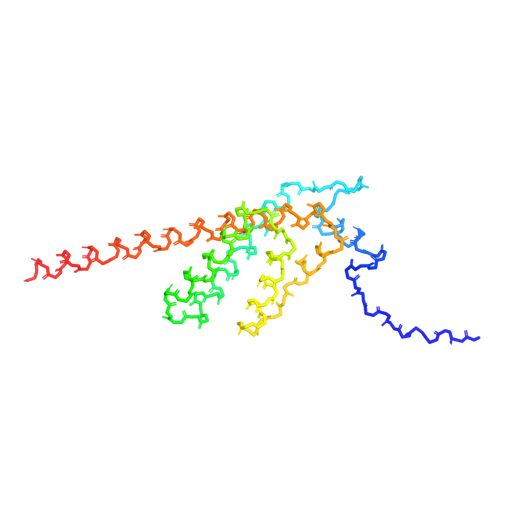9 114 PHE A CA 1
ATOM 887 C C . PHE A 1 114 ? 0.891 3.178 -3.460 1.00 98.69 114 PHE A C 1
ATOM 889 O O . PHE A 1 114 ? -0.260 3.295 -3.071 1.00 98.69 114 PHE A O 1
ATOM 896 N N . CYS A 1 115 ? 1.933 3.607 -2.742 1.00 98.75 115 CYS A N 1
ATOM 897 C CA . CYS A 1 115 ? 1.813 4.114 -1.374 1.00 98.75 115 CYS A CA 1
ATOM 898 C C . CYS A 1 115 ? 0.861 5.309 -1.277 1.00 98.75 115 CYS A C 1
ATOM 900 O O . CYS A 1 115 ? 0.018 5.344 -0.386 1.00 98.75 115 CYS A O 1
ATOM 902 N N . LEU A 1 116 ? 0.968 6.276 -2.191 1.00 98.50 116 LEU A N 1
ATOM 903 C CA . LEU A 1 116 ? 0.094 7.449 -2.167 1.00 98.50 116 LEU A CA 1
ATOM 904 C C . LEU A 1 116 ? -1.351 7.079 -2.513 1.00 98.50 116 LEU A C 1
ATOM 906 O O . LEU A 1 116 ? -2.253 7.408 -1.748 1.00 98.50 116 LEU A O 1
ATOM 910 N N . GLY A 1 117 ? -1.565 6.324 -3.597 1.00 98.62 117 GLY A N 1
ATOM 911 C CA . GLY A 1 117 ? -2.909 5.887 -3.978 1.00 98.62 117 GLY A CA 1
ATOM 912 C C . GLY A 1 117 ? -3.552 4.968 -2.933 1.00 98.62 117 GLY A C 1
ATOM 913 O O . GLY A 1 117 ? -4.755 5.036 -2.698 1.00 98.62 117 GLY A O 1
ATOM 914 N N . PHE A 1 118 ? -2.758 4.125 -2.274 1.00 98.75 118 PHE A N 1
ATOM 915 C CA . PHE A 1 118 ? -3.205 3.247 -1.196 1.00 98.75 118 PHE A CA 1
ATOM 916 C C . PHE A 1 118 ? -3.742 4.050 -0.015 1.00 98.75 118 PHE A C 1
ATOM 918 O O . PHE A 1 118 ? -4.830 3.750 0.470 1.00 98.75 118 PHE A O 1
ATOM 925 N N . VAL A 1 119 ? -3.018 5.087 0.424 1.00 98.69 119 VAL A N 1
ATOM 926 C CA . VAL A 1 119 ? -3.490 5.944 1.519 1.00 98.69 119 VAL A CA 1
ATOM 927 C C . VAL A 1 119 ? -4.724 6.737 1.100 1.00 98.69 119 VAL A C 1
ATOM 929 O O . VAL A 1 119 ? -5.679 6.781 1.867 1.00 98.69 119 VAL A O 1
ATOM 932 N N . GLU A 1 120 ? -4.756 7.299 -0.114 1.00 98.50 120 GLU A N 1
ATOM 933 C CA . GLU A 1 120 ? -5.958 7.962 -0.646 1.00 98.50 120 GLU A CA 1
ATOM 934 C C . GLU A 1 120 ? -7.175 7.032 -0.572 1.00 98.50 120 GLU A C 1
ATOM 936 O O . GLU A 1 120 ? -8.202 7.391 0.003 1.00 98.50 120 GLU A O 1
ATOM 941 N N . ARG A 1 121 ? -7.031 5.790 -1.051 1.00 98.50 121 ARG A N 1
ATOM 942 C CA . ARG A 1 121 ? -8.108 4.800 -1.008 1.00 98.50 121 ARG A CA 1
ATOM 943 C C . ARG A 1 121 ? -8.517 4.429 0.418 1.00 98.50 121 ARG A C 1
ATOM 945 O O . ARG A 1 121 ? -9.704 4.275 0.699 1.00 98.50 121 ARG A O 1
ATOM 952 N N . LEU A 1 122 ? -7.550 4.263 1.313 1.00 98.00 122 LEU A N 1
ATOM 953 C CA . LEU A 1 122 ? -7.808 3.914 2.705 1.00 98.00 122 LEU A CA 1
ATOM 954 C C . LEU A 1 122 ? -8.616 5.009 3.421 1.00 98.00 122 LEU A C 1
ATOM 956 O O . LEU A 1 122 ? -9.548 4.704 4.164 1.00 98.00 122 LEU A O 1
ATOM 960 N N . LEU A 1 123 ? -8.289 6.279 3.166 1.00 97.50 123 LEU A N 1
ATOM 961 C CA . LEU A 1 123 ? -9.007 7.422 3.731 1.00 97.50 123 LEU A CA 1
ATOM 962 C C . LEU A 1 123 ? -10.432 7.525 3.176 1.00 97.50 123 LEU A C 1
ATOM 964 O O . LEU A 1 123 ? -11.365 7.673 3.963 1.00 97.50 123 LEU A O 1
ATOM 968 N N . GLU A 1 124 ? -10.621 7.340 1.864 1.00 97.56 124 GLU A N 1
ATOM 969 C CA . GLU A 1 124 ? -11.960 7.275 1.258 1.00 97.56 124 GLU A CA 1
ATOM 970 C C . GLU A 1 124 ? -12.847 6.221 1.942 1.00 97.56 124 GLU A C 1
ATOM 972 O O . GLU A 1 124 ? -14.010 6.476 2.258 1.00 97.56 124 GLU A O 1
ATOM 977 N N . LEU A 1 125 ? -12.317 5.016 2.175 1.00 96.25 125 LEU A N 1
ATOM 978 C CA . LEU A 1 125 ? -13.059 3.928 2.821 1.00 96.25 125 LEU A CA 1
ATOM 979 C C . LEU A 1 125 ? -13.412 4.261 4.276 1.00 96.25 125 LEU A C 1
ATOM 981 O O . LEU A 1 125 ? -14.559 4.073 4.688 1.00 96.25 125 LEU A O 1
ATOM 985 N N . SER A 1 126 ? -12.460 4.825 5.021 1.00 93.19 126 SER A N 1
ATOM 986 C CA . SER A 1 126 ? -12.663 5.250 6.408 1.00 93.19 126 SER A CA 1
ATOM 987 C C . SER A 1 126 ? -13.751 6.325 6.537 1.00 93.19 126 SER A C 1
ATOM 989 O O . SER A 1 126 ? -14.573 6.269 7.455 1.00 93.19 126 SER A O 1
ATOM 991 N N . GLU A 1 127 ? -13.785 7.300 5.628 1.00 91.88 127 GLU A N 1
ATOM 992 C CA . GLU A 1 127 ? -14.798 8.364 5.614 1.00 91.88 127 GLU A CA 1
ATOM 993 C C . GLU A 1 127 ? -16.195 7.831 5.259 1.00 91.88 127 GLU A C 1
ATOM 995 O O . GLU A 1 127 ? -17.195 8.203 5.888 1.00 91.88 127 GLU A O 1
ATOM 1000 N N . ASN A 1 128 ? -16.270 6.916 4.290 1.00 89.44 128 ASN A N 1
ATOM 1001 C CA . ASN A 1 128 ? -17.524 6.281 3.885 1.00 89.44 128 ASN A CA 1
ATOM 1002 C C . ASN A 1 128 ? -18.122 5.431 5.015 1.00 89.44 128 ASN A C 1
ATOM 1004 O O . ASN A 1 128 ? -19.326 5.494 5.265 1.00 89.44 128 ASN A O 1
ATOM 1008 N N . GLN A 1 129 ? -17.293 4.688 5.752 1.00 82.12 129 GLN A N 1
ATOM 1009 C CA . GLN A 1 129 ? -17.747 3.904 6.903 1.00 82.12 129 GLN A CA 1
ATOM 1010 C C . GLN A 1 129 ? -18.308 4.805 8.017 1.00 82.12 129 GLN A C 1
ATOM 1012 O O . GLN A 1 129 ? -19.383 4.531 8.557 1.00 82.12 129 GLN A O 1
ATOM 1017 N N . ALA A 1 130 ? -17.629 5.916 8.323 1.00 75.94 130 ALA A N 1
ATOM 1018 C CA . ALA A 1 130 ? -18.092 6.884 9.318 1.00 75.94 130 ALA A CA 1
ATOM 1019 C C . ALA A 1 130 ? -19.424 7.551 8.925 1.00 75.94 130 ALA A C 1
ATOM 1021 O O . ALA A 1 130 ? -20.221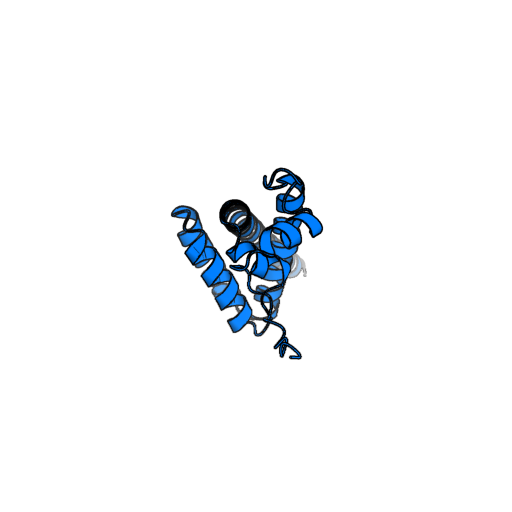 7.911 9.795 1.00 75.94 130 ALA A O 1
ATOM 1022 N N . SER A 1 131 ? -19.668 7.719 7.624 1.00 73.19 131 SER A N 1
ATOM 1023 C CA . SER A 1 131 ? -20.916 8.274 7.092 1.00 73.19 131 SER A CA 1
ATOM 1024 C C . SER A 1 131 ? -22.063 7.261 7.185 1.00 73.19 131 SER A C 1
ATOM 1026 O O . SER A 1 131 ? -23.110 7.579 7.748 1.00 73.19 131 SER A O 1
ATOM 1028 N N . ASN A 1 132 ? -21.830 6.014 6.766 1.00 70.44 132 ASN A N 1
ATOM 1029 C CA . ASN A 1 132 ? -22.825 4.938 6.840 1.00 70.44 132 ASN A CA 1
ATOM 1030 C C . ASN A 1 132 ? -23.229 4.606 8.289 1.00 70.44 132 ASN A C 1
ATOM 1032 O O . ASN A 1 132 ? -24.403 4.369 8.568 1.00 70.44 132 ASN A O 1
ATOM 1036 N N . GLY A 1 133 ? -22.283 4.642 9.236 1.00 62.41 133 GLY A N 1
ATOM 1037 C CA . GLY A 1 133 ? -22.582 4.429 10.656 1.00 62.41 133 GLY A CA 1
ATOM 1038 C C . GLY A 1 133 ? -23.519 5.492 11.246 1.00 62.41 133 GLY A C 1
ATOM 1039 O O . GLY A 1 133 ? -24.380 5.173 12.063 1.00 62.41 133 GLY A O 1
ATOM 1040 N N . LYS A 1 134 ? -23.407 6.753 10.803 1.00 60.75 134 LYS A N 1
ATOM 1041 C CA . LYS A 1 134 ? -24.297 7.842 11.245 1.00 60.75 134 LYS A CA 1
ATOM 1042 C C . LYS A 1 134 ? -25.715 7.691 10.696 1.00 60.75 134 LYS A C 1
ATOM 1044 O O . LYS A 1 134 ? -26.667 7.966 11.422 1.00 60.75 134 LYS A O 1
ATOM 1049 N N . GLU A 1 135 ? -25.861 7.250 9.448 1.00 60.09 135 GLU A N 1
ATOM 1050 C CA . GLU A 1 135 ? -27.176 7.000 8.842 1.00 60.09 135 GLU A CA 1
ATOM 1051 C C . GLU A 1 135 ? -27.910 5.834 9.517 1.00 60.09 135 GLU A C 1
ATOM 1053 O O . GLU A 1 135 ? -29.109 5.934 9.778 1.00 60.09 135 GLU A O 1
ATOM 1058 N N . MET A 1 136 ? -27.199 4.759 9.874 1.00 55.38 136 MET A N 1
ATOM 1059 C CA . MET A 1 136 ? -27.804 3.600 10.540 1.00 55.38 136 MET A CA 1
ATOM 1060 C C . MET A 1 136 ? -28.362 3.961 11.928 1.00 55.38 136 MET A C 1
ATOM 1062 O O . MET A 1 136 ? -29.508 3.639 12.234 1.00 55.38 136 MET A O 1
ATOM 1066 N N . VAL A 1 137 ? -27.607 4.726 12.725 1.00 60.16 137 VAL A N 1
ATOM 1067 C CA . VAL A 1 137 ? -28.045 5.203 14.053 1.00 60.16 137 VAL A CA 1
ATOM 1068 C C . VAL A 1 137 ? -29.227 6.179 13.954 1.00 60.16 137 VAL A C 1
ATOM 1070 O O . VAL A 1 137 ? -30.131 6.151 14.794 1.00 60.16 137 VAL A O 1
ATOM 1073 N N . ALA A 1 138 ? -29.256 7.039 12.931 1.00 59.06 138 ALA A N 1
ATOM 1074 C CA . ALA A 1 138 ? -30.372 7.959 12.699 1.00 59.06 138 ALA A CA 1
ATOM 1075 C C . ALA A 1 138 ? -31.676 7.217 12.346 1.00 59.06 138 ALA A C 1
ATOM 1077 O O . ALA A 1 138 ? -32.747 7.599 12.816 1.00 59.06 138 ALA A O 1
ATOM 1078 N N . ASN A 1 139 ? -31.588 6.133 11.571 1.00 57.69 139 ASN A N 1
ATOM 1079 C CA . ASN A 1 139 ? -32.750 5.310 11.232 1.00 57.69 139 ASN A CA 1
ATOM 1080 C C . ASN A 1 139 ? -33.258 4.491 12.430 1.00 57.69 139 ASN A C 1
ATOM 1082 O O . ASN A 1 139 ? -34.463 4.446 12.660 1.00 57.69 139 ASN A O 1
ATOM 1086 N N . GLU A 1 140 ? -32.369 3.916 13.246 1.00 57.84 140 GLU A N 1
ATOM 1087 C CA . GLU A 1 140 ? -32.770 3.186 14.462 1.00 57.84 140 GLU A CA 1
ATOM 1088 C C . GLU A 1 140 ? -33.447 4.100 15.498 1.00 57.84 140 GLU A C 1
ATOM 1090 O O . GLU A 1 140 ? -34.449 3.733 16.113 1.00 57.84 140 GLU A O 1
ATOM 1095 N N . THR A 1 141 ? -32.945 5.327 15.672 1.00 60.44 141 THR A N 1
ATOM 1096 C CA . THR A 1 141 ? -33.561 6.306 16.584 1.00 60.44 141 THR A CA 1
ATOM 1097 C C . THR A 1 141 ? -34.913 6.815 16.087 1.00 60.44 141 THR A C 1
ATOM 1099 O O . THR A 1 141 ? -35.795 7.070 16.911 1.00 60.44 141 THR A O 1
ATOM 1102 N N . ALA A 1 142 ? -35.110 6.924 14.770 1.00 59.28 142 ALA A N 1
ATOM 1103 C CA . ALA A 1 142 ? -36.406 7.250 14.184 1.00 59.28 142 ALA A CA 1
ATOM 1104 C C . ALA A 1 142 ? -37.443 6.137 14.418 1.00 59.28 142 ALA A C 1
ATOM 1106 O O . ALA A 1 142 ? -38.547 6.439 14.873 1.00 59.28 142 ALA A O 1
ATOM 1107 N N . ASP A 1 143 ? -37.073 4.868 14.210 1.00 57.09 143 ASP A N 1
ATOM 1108 C CA . ASP A 1 143 ? -37.975 3.725 14.415 1.00 57.09 143 ASP A CA 1
ATOM 1109 C C . ASP A 1 143 ? -38.388 3.562 15.891 1.00 57.09 143 ASP A C 1
ATOM 1111 O O . ASP A 1 143 ? -39.554 3.280 16.185 1.00 57.09 143 ASP A O 1
ATOM 1115 N N . CYS A 1 144 ? -37.482 3.824 16.843 1.00 57.31 144 CYS A N 1
ATOM 1116 C CA . CYS A 1 144 ? -37.804 3.803 18.277 1.00 57.31 144 CYS A CA 1
ATOM 1117 C C . CYS A 1 144 ? -38.762 4.923 18.725 1.00 57.31 144 CYS A C 1
ATOM 1119 O O . CYS A 1 144 ? -39.379 4.797 19.781 1.00 57.31 144 CYS A O 1
ATOM 1121 N N . CYS A 1 145 ? -38.893 6.013 17.962 1.00 56.34 145 CYS A N 1
ATOM 1122 C CA . CYS A 1 145 ? -39.764 7.144 18.304 1.00 56.34 145 CYS A CA 1
ATOM 1123 C C . CYS A 1 145 ? -41.167 7.049 17.676 1.00 56.34 145 CYS A C 1
ATOM 1125 O O . CYS A 1 145 ? -42.005 7.917 17.923 1.00 56.34 145 CYS A O 1
ATOM 1127 N N . THR A 1 146 ? -41.430 6.011 16.875 1.00 57.62 146 THR A N 1
ATOM 1128 C CA . THR A 1 146 ? -42.725 5.752 16.220 1.00 57.62 146 THR A CA 1
ATOM 1129 C C . THR A 1 146 ? -43.487 4.538 16.773 1.00 57.62 146 THR A C 1
ATOM 1131 O O . THR A 1 146 ? -44.523 4.179 16.212 1.00 57.62 146 THR A O 1
ATOM 1134 N N . GLY A 1 147 ? -42.998 3.923 17.859 1.00 44.72 147 GLY A N 1
ATOM 1135 C CA . GLY A 1 147 ? -43.624 2.786 18.555 1.00 44.72 147 GLY A CA 1
ATOM 1136 C C . GLY A 1 147 ? -44.467 3.176 19.764 1.00 44.72 147 GLY A C 1
ATOM 1137 O O . GLY A 1 147 ? -44.007 4.033 20.550 1.00 44.72 147 GLY A O 1
#

Radius of gyration: 19.5 Å; chains: 1; bounding box: 75×44×40 Å

Sequence (147 aa):
MSKNLYLCVPDPFDSSTGARLERMGILRPDGEVNVEVMRAFVQIFGGLFFDDLCDFYSDQGEVSAVTAAFSELAARKDCQNIYLLISLQYDTIRKPLPDPIWWLAGCAPALSLFCLGFVERLLELSENQASNGKEMVANETADCCTG

pLDDT: mean 89.26, std 15.47, range [39.16, 98.81]